Protein AF-A0A9D5AR64-F1 (afdb_monomer_lite)

Sequence (137 aa):
MALSFKIQPFTIATFIFFSLLLSLPHFTASGSPNDLSCLKVSPINFTNSAKEVITNLQKVISILSRFADPFGQSRLLNAVSDCLDLLDMSADQLDWIISATRNPTGKDKSTGNLSSDLRTWLSAVLVNTDTCIEGLQ

Organism: Pisum sativum (NCBI:txid3888)

Radius of gyration: 23.62 Å; chains: 1; bounding box: 33×65×71 Å

pLDDT: mean 83.69, std 17.23, range [34.25, 98.75]

Secondary structure (DSSP, 8-state):
--------HHHHHHHHHHHHHHHS------S-TT-GGG-SS-HHHHHHHHHHHHHHHHHHHHHHTTT--TT--SHHHHHHHHHHHHHHHHHHHHHHHHHHHH-TT--SS--S-HHHHHHHHHHHHHHHHHHHHHHT-

InterPro domains:
  IPR006501 Pectinesterase inhibitor domain [PF04043] (33-136)
  IPR035513 Invertase/pectin methylesterase inhibitor domain superfamily [G3DSA:1.20.140.40] (21-137)
  IPR035513 Invertase/pectin methylesterase inhibitor domain superfamily [SSF101148] (49-136)

Foldseek 3Di:
DDDDDPDDPVVVVVVVVVVVVVPPPPPPPVDQLLDPVLDPDDLVVVLVVLVVLLVVLVVVLVVLVVLQDPPDPDLQNVLSVLLNVLSVLLSVLSVVLNVCSVPVCDPVVDPSRNSVSNVVSVVSSVVSNVSSVVSND

Structure (mmCIF, N/CA/C/O backbone):
data_AF-A0A9D5AR64-F1
#
_entry.id   AF-A0A9D5AR64-F1
#
loop_
_atom_site.group_PDB
_atom_site.id
_atom_site.type_symbol
_atom_site.label_atom_id
_atom_site.label_alt_id
_atom_site.label_comp_id
_atom_site.label_asym_id
_atom_site.label_entity_id
_atom_site.label_seq_id
_atom_site.pdbx_PDB_ins_code
_atom_site.Cartn_x
_atom_site.Cartn_y
_atom_site.Cartn_z
_atom_site.occupancy
_atom_site.B_iso_or_equiv
_atom_site.auth_seq_id
_atom_site.auth_comp_id
_atom_site.auth_asym_id
_atom_site.auth_atom_id
_atom_site.pdbx_PDB_model_num
ATOM 1 N N . MET A 1 1 ? -12.164 -52.714 -46.716 1.00 34.25 1 MET A N 1
ATOM 2 C CA . MET A 1 1 ? -11.982 -52.681 -45.250 1.00 34.25 1 MET A CA 1
ATOM 3 C C . MET A 1 1 ? -12.233 -51.248 -44.800 1.00 34.25 1 MET A C 1
ATOM 5 O O . MET A 1 1 ? -11.379 -50.401 -45.011 1.00 34.25 1 MET A O 1
ATOM 9 N N . ALA A 1 2 ? -13.446 -50.939 -44.337 1.00 35.97 2 ALA A N 1
ATOM 10 C CA . ALA A 1 2 ? -13.796 -49.600 -43.868 1.00 35.97 2 ALA A CA 1
ATOM 11 C C . ALA A 1 2 ? -13.426 -49.494 -42.383 1.00 35.97 2 ALA A C 1
ATOM 13 O O . ALA A 1 2 ? -13.977 -50.218 -41.557 1.00 35.97 2 ALA A O 1
ATOM 14 N N . LEU A 1 3 ? -12.457 -48.641 -42.053 1.00 36.34 3 LEU A N 1
ATOM 15 C CA . LEU A 1 3 ? -12.099 -48.330 -40.671 1.00 36.34 3 LEU A CA 1
ATOM 16 C C . LEU A 1 3 ? -13.100 -47.301 -40.133 1.00 36.34 3 LEU A C 1
ATOM 18 O O . LEU A 1 3 ? -12.954 -46.101 -40.351 1.00 36.34 3 LEU A O 1
ATOM 22 N N . SER A 1 4 ? -14.139 -47.771 -39.443 1.00 42.88 4 SER A N 1
ATOM 23 C CA . SER A 1 4 ? -15.002 -46.899 -38.644 1.00 42.88 4 SER A CA 1
ATOM 24 C C . SER A 1 4 ? -14.261 -46.467 -37.378 1.00 42.88 4 SER A C 1
ATOM 26 O O . SER A 1 4 ? -14.167 -47.227 -36.415 1.00 42.88 4 SER A O 1
ATOM 28 N N . PHE A 1 5 ? -13.762 -45.232 -37.359 1.00 51.47 5 PHE A N 1
ATOM 29 C CA . PHE A 1 5 ? -13.308 -44.586 -36.129 1.00 51.47 5 PHE A CA 1
ATOM 30 C C . PHE A 1 5 ? -14.527 -44.204 -35.279 1.00 51.47 5 PHE A C 1
ATOM 32 O O . PHE A 1 5 ? -15.231 -43.236 -35.561 1.00 51.47 5 PHE A O 1
ATOM 39 N N . LYS A 1 6 ? -14.791 -44.982 -34.225 1.00 50.59 6 LYS A N 1
ATOM 40 C CA . LYS A 1 6 ? -15.729 -44.609 -33.158 1.00 50.59 6 LYS A CA 1
ATOM 41 C C . LYS A 1 6 ? -15.050 -43.551 -32.285 1.00 50.59 6 LYS A C 1
ATOM 43 O O . LYS A 1 6 ? -14.242 -43.879 -31.423 1.00 50.59 6 LYS A O 1
ATOM 48 N N . ILE A 1 7 ? -15.349 -42.281 -32.535 1.00 54.88 7 ILE A N 1
ATOM 49 C CA . ILE A 1 7 ? -14.871 -41.166 -31.709 1.00 54.88 7 ILE A CA 1
ATOM 50 C C . ILE A 1 7 ? -15.665 -41.190 -30.396 1.00 54.88 7 ILE A C 1
ATOM 52 O O . ILE A 1 7 ? -16.891 -41.088 -30.407 1.00 54.88 7 ILE A O 1
ATOM 56 N N . GLN A 1 8 ? -14.980 -41.385 -29.266 1.00 52.66 8 GLN A N 1
ATOM 57 C CA . GLN A 1 8 ? -15.614 -41.378 -27.948 1.00 52.66 8 GLN A CA 1
ATOM 58 C C . GLN A 1 8 ? -15.880 -39.937 -27.472 1.00 52.66 8 GLN A C 1
ATOM 60 O O . GLN A 1 8 ? -15.049 -39.055 -27.694 1.00 52.66 8 GLN A O 1
ATOM 65 N N . PRO A 1 9 ? -16.995 -39.682 -26.760 1.00 58.38 9 PRO A N 1
ATOM 66 C CA . PRO A 1 9 ? -17.361 -38.339 -26.295 1.00 58.38 9 PRO A CA 1
ATOM 67 C C . PRO A 1 9 ? -16.316 -37.726 -25.348 1.00 58.38 9 PRO A C 1
ATOM 69 O O . PRO A 1 9 ? -16.147 -36.509 -25.319 1.00 58.38 9 PRO A O 1
ATOM 72 N N . PHE A 1 10 ? -15.558 -38.569 -24.638 1.00 57.03 10 PHE A N 1
ATOM 73 C CA . PHE A 1 10 ? -14.478 -38.145 -23.745 1.00 57.03 10 PHE A CA 1
ATOM 74 C C . PHE A 1 10 ? -13.348 -37.414 -24.488 1.00 57.03 10 PHE A C 1
ATOM 76 O O . PHE A 1 10 ? -12.795 -36.447 -23.975 1.00 57.03 10 PHE A O 1
ATOM 83 N N . THR A 1 11 ? -13.053 -37.825 -25.725 1.00 61.97 11 THR A N 1
ATOM 84 C CA . THR A 1 11 ? -11.999 -37.228 -26.556 1.00 61.97 11 THR A CA 1
ATOM 85 C C . THR A 1 11 ? -12.405 -35.839 -27.055 1.00 61.97 11 THR A C 1
ATOM 87 O O . THR A 1 11 ? -11.580 -34.932 -27.121 1.00 61.97 11 THR A O 1
ATOM 90 N N . ILE A 1 12 ? -13.693 -35.634 -27.345 1.00 70.06 12 ILE A N 1
ATOM 91 C CA . ILE A 1 12 ? -14.221 -34.347 -27.820 1.00 70.06 12 ILE A CA 1
ATOM 92 C C . ILE A 1 12 ? -14.137 -33.295 -26.709 1.00 70.06 12 ILE A C 1
ATOM 94 O O . ILE A 1 12 ? -13.677 -32.183 -26.954 1.00 70.06 12 ILE A O 1
ATOM 98 N N . ALA A 1 13 ? -14.507 -33.657 -25.477 1.00 72.50 13 ALA A N 1
ATOM 99 C CA . ALA A 1 13 ? -14.444 -32.750 -24.331 1.00 72.50 13 ALA A CA 1
ATOM 100 C C . ALA A 1 13 ? -13.009 -32.277 -24.040 1.00 72.50 13 ALA A C 1
ATOM 102 O O . ALA A 1 13 ? -12.784 -31.089 -23.815 1.00 72.50 13 ALA A O 1
ATOM 103 N N . THR A 1 14 ? -12.024 -33.178 -24.121 1.00 72.06 14 THR A N 1
ATOM 104 C CA . THR A 1 14 ? -10.607 -32.819 -23.957 1.00 72.06 14 THR A CA 1
ATOM 105 C C . THR A 1 14 ? -10.091 -31.922 -25.079 1.00 72.06 14 THR A C 1
ATOM 107 O O . THR A 1 14 ? -9.333 -30.993 -24.809 1.00 72.06 14 THR A O 1
ATOM 110 N N . PHE A 1 15 ? -10.530 -32.144 -26.324 1.00 74.31 15 PHE A N 1
ATOM 111 C CA . PHE A 1 15 ? -10.171 -31.274 -27.447 1.00 74.31 15 PHE A CA 1
ATOM 112 C C . PHE A 1 15 ? -10.779 -29.878 -27.294 1.00 74.31 15 PHE A C 1
ATOM 114 O O . PHE A 1 15 ? -10.067 -28.897 -27.472 1.00 74.31 15 PHE A O 1
ATOM 121 N N . ILE A 1 16 ? -12.050 -29.774 -26.891 1.00 77.25 16 ILE A N 1
ATOM 122 C CA . ILE A 1 16 ? -12.714 -28.485 -26.644 1.00 77.25 16 ILE A CA 1
ATOM 123 C C . ILE A 1 16 ? -12.020 -27.726 -25.511 1.00 77.25 16 ILE A C 1
ATOM 125 O O . ILE A 1 16 ? -11.769 -26.534 -25.650 1.00 77.25 16 ILE A O 1
ATOM 129 N N . PHE A 1 17 ? -11.664 -28.405 -24.417 1.00 75.06 17 PHE A N 1
ATOM 130 C CA . PHE A 1 17 ? -10.944 -27.790 -23.302 1.00 75.06 17 PHE A CA 1
ATOM 131 C C . PHE A 1 17 ? -9.564 -27.269 -23.731 1.00 75.06 17 PHE A C 1
ATOM 133 O O . PHE A 1 17 ? -9.205 -26.136 -23.419 1.00 75.06 17 PHE A O 1
ATOM 140 N N . PHE A 1 18 ? -8.819 -28.051 -24.517 1.00 73.44 18 PHE A N 1
ATOM 141 C CA . PHE A 1 18 ? -7.519 -27.641 -25.051 1.00 73.44 18 PHE A CA 1
ATOM 142 C C . PHE A 1 18 ? -7.639 -26.480 -26.053 1.00 73.44 18 PHE A C 1
ATOM 144 O O . PHE A 1 18 ? -6.852 -25.537 -26.007 1.00 73.44 18 PHE A O 1
ATOM 151 N N . SER A 1 19 ? -8.662 -26.492 -26.912 1.00 71.50 19 SER A N 1
ATOM 152 C CA . SER A 1 19 ? -8.975 -25.379 -27.814 1.00 71.50 19 SER A CA 1
ATOM 153 C C . SER A 1 19 ? -9.399 -24.115 -27.058 1.00 71.50 19 SER A C 1
ATOM 155 O O . SER A 1 19 ? -8.995 -23.026 -27.458 1.00 71.50 19 SER A O 1
ATOM 157 N N . LEU A 1 20 ? -10.136 -24.238 -25.945 1.00 72.44 20 LEU A N 1
ATOM 158 C CA . LEU A 1 20 ? -10.475 -23.102 -25.082 1.00 72.44 20 LEU A CA 1
ATOM 159 C C . LEU A 1 20 ? -9.219 -22.491 -24.444 1.00 72.44 20 LEU A C 1
ATOM 161 O O . LEU A 1 20 ? -9.073 -21.270 -24.449 1.00 72.44 20 LEU A O 1
ATOM 165 N N . LEU A 1 21 ? -8.291 -23.325 -23.962 1.00 66.56 21 LEU A N 1
ATOM 166 C CA . LEU A 1 21 ? -7.005 -22.881 -23.406 1.00 66.56 21 LEU A CA 1
ATOM 167 C C . LEU A 1 21 ? -6.131 -22.165 -24.449 1.00 66.56 21 LEU A C 1
ATOM 169 O O . LEU A 1 21 ? -5.477 -21.180 -24.123 1.00 66.56 21 LEU A O 1
ATOM 173 N N . LEU A 1 22 ? -6.154 -22.617 -25.705 1.00 63.66 22 LEU A N 1
ATOM 174 C CA . LEU A 1 22 ? -5.452 -21.971 -26.823 1.00 63.66 22 LEU A CA 1
ATOM 175 C C . LEU A 1 22 ? -6.119 -20.665 -27.281 1.00 63.66 22 LEU A C 1
ATOM 177 O O . LEU A 1 22 ? -5.443 -19.793 -27.820 1.00 63.66 22 LEU A O 1
ATOM 181 N 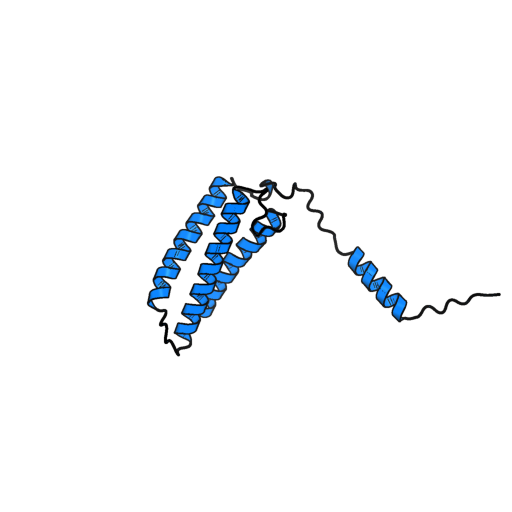N . SER A 1 23 ? -7.434 -20.533 -27.079 1.00 59.47 23 SER A N 1
ATOM 182 C CA . SER A 1 23 ? -8.202 -19.320 -27.394 1.00 59.47 23 SER A CA 1
ATOM 183 C C . SER A 1 23 ? -8.162 -18.260 -26.294 1.00 59.47 23 SER A C 1
ATOM 185 O O . SER A 1 23 ? -8.650 -17.148 -26.504 1.00 59.47 23 SER A O 1
ATOM 187 N N . LEU A 1 24 ? -7.579 -18.580 -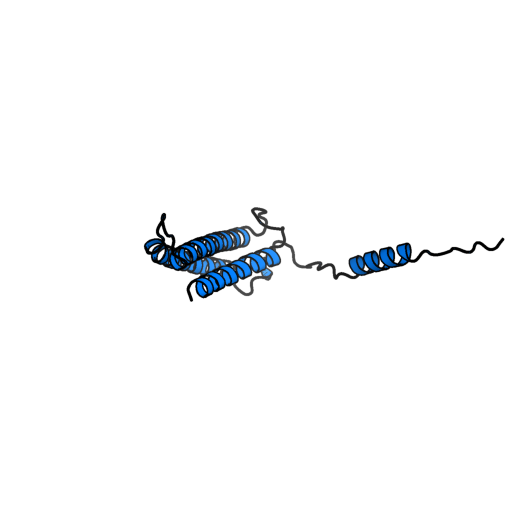25.131 1.00 60.56 24 LEU A N 1
ATOM 188 C CA . LEU A 1 24 ? -7.320 -17.583 -24.106 1.00 60.56 24 LEU A CA 1
ATOM 189 C C . LEU A 1 24 ? -6.347 -16.560 -24.709 1.00 60.56 24 LEU A C 1
ATOM 191 O O . LEU A 1 24 ? -5.267 -16.959 -25.161 1.00 60.56 24 LEU A O 1
ATOM 195 N N . PRO A 1 25 ? -6.706 -15.264 -24.773 1.00 55.91 25 PRO A N 1
ATOM 196 C CA . PRO A 1 25 ? -5.808 -14.261 -25.308 1.00 55.91 25 PRO A CA 1
ATOM 197 C C . PRO A 1 25 ? -4.532 -14.296 -24.474 1.00 55.91 25 PRO A C 1
ATOM 199 O O . PRO A 1 25 ? -4.524 -13.908 -23.305 1.00 55.91 25 PRO A O 1
ATOM 202 N N . HIS A 1 26 ? -3.449 -14.791 -25.072 1.00 50.62 26 HIS A N 1
ATOM 203 C CA . HIS A 1 26 ? -2.123 -14.578 -24.532 1.00 50.62 26 HIS A CA 1
ATOM 204 C C . HIS A 1 26 ? -1.921 -13.071 -24.565 1.00 50.62 26 HIS A C 1
ATOM 206 O O . HIS A 1 26 ? -1.746 -12.479 -25.630 1.00 50.62 26 HIS A O 1
ATOM 212 N N . PHE A 1 27 ? -2.015 -12.442 -23.397 1.00 48.47 27 PHE A N 1
ATOM 213 C CA . PHE A 1 27 ? -1.657 -11.047 -23.218 1.00 48.47 27 PHE A CA 1
ATOM 214 C C . PHE A 1 27 ? -0.138 -10.951 -23.397 1.00 48.47 27 PHE A C 1
ATOM 216 O O . PHE A 1 27 ? 0.630 -10.920 -22.439 1.00 48.47 27 PHE A O 1
ATOM 223 N N . THR A 1 28 ? 0.331 -10.958 -24.644 1.00 48.00 28 THR A N 1
ATOM 224 C CA . THR A 1 28 ? 1.695 -10.557 -24.960 1.00 48.00 28 THR A CA 1
ATOM 225 C C . THR A 1 28 ? 1.722 -9.044 -24.831 1.00 48.00 28 THR A C 1
ATOM 227 O O . THR A 1 28 ? 1.449 -8.318 -25.788 1.00 48.00 28 THR A O 1
ATOM 230 N N . ALA A 1 29 ? 1.967 -8.559 -23.613 1.00 53.56 29 ALA A N 1
ATOM 231 C CA . ALA A 1 29 ? 2.284 -7.161 -23.385 1.00 53.56 29 ALA A CA 1
ATOM 232 C C . ALA A 1 29 ? 3.513 -6.831 -24.247 1.00 53.56 29 ALA A C 1
ATOM 234 O O . ALA A 1 29 ? 4.608 -7.309 -23.973 1.00 53.56 29 ALA A O 1
ATOM 235 N N . SER A 1 30 ? 3.323 -6.070 -25.329 1.00 53.16 30 SER A N 1
ATOM 236 C CA . SER A 1 30 ? 4.406 -5.710 -26.256 1.00 53.16 30 SER A CA 1
ATOM 237 C C . SER A 1 30 ? 5.283 -4.562 -25.735 1.00 53.16 30 SER A C 1
ATOM 239 O O . SER A 1 30 ? 6.089 -4.014 -26.486 1.00 53.16 30 SER A O 1
ATOM 241 N N . GLY A 1 31 ? 5.107 -4.164 -24.474 1.00 54.06 31 GLY A N 1
ATOM 242 C CA . GLY A 1 31 ? 6.013 -3.254 -23.787 1.00 54.06 31 GLY A CA 1
ATOM 243 C C . GLY A 1 31 ? 7.201 -4.036 -23.245 1.00 54.06 31 GLY A C 1
ATOM 244 O O . GLY A 1 31 ? 7.041 -5.176 -22.807 1.00 54.06 31 GLY A O 1
ATOM 245 N N . SER A 1 32 ? 8.392 -3.434 -23.259 1.00 59.91 32 SER A N 1
ATOM 246 C CA . SER A 1 32 ? 9.507 -3.980 -22.485 1.00 59.91 32 SER A CA 1
ATOM 247 C C . SER A 1 32 ? 9.005 -4.203 -21.048 1.00 59.91 32 SER A C 1
ATOM 249 O O . SER A 1 32 ? 8.465 -3.263 -20.461 1.00 59.91 32 SER A O 1
ATOM 251 N N . PRO A 1 33 ? 9.125 -5.416 -20.477 1.00 59.94 33 PRO A N 1
ATOM 252 C CA . PRO A 1 33 ? 8.533 -5.748 -19.177 1.00 59.94 33 PRO A CA 1
ATOM 253 C C . PRO A 1 33 ? 9.010 -4.857 -18.013 1.00 59.94 33 PRO A C 1
ATOM 255 O O . PRO A 1 33 ? 8.385 -4.830 -16.955 1.00 59.94 33 PRO A O 1
ATOM 258 N N . ASN A 1 34 ? 10.077 -4.087 -18.256 1.00 65.88 34 ASN A N 1
ATOM 259 C CA . ASN A 1 34 ? 10.748 -3.189 -17.321 1.00 65.88 34 ASN A CA 1
ATOM 260 C C . ASN A 1 34 ? 10.634 -1.707 -17.741 1.00 65.88 34 ASN A C 1
ATOM 262 O O . ASN A 1 34 ? 11.421 -0.875 -17.294 1.00 65.88 34 ASN A O 1
ATOM 266 N N . ASP A 1 35 ? 9.726 -1.369 -18.659 1.00 76.50 35 ASP A N 1
ATOM 267 C CA . ASP A 1 35 ? 9.518 0.006 -19.107 1.00 76.50 35 ASP A CA 1
ATOM 268 C C . ASP A 1 35 ? 8.518 0.744 -18.204 1.00 76.50 35 ASP A C 1
ATOM 270 O O . ASP A 1 35 ? 7.388 0.309 -17.966 1.00 76.50 35 ASP A 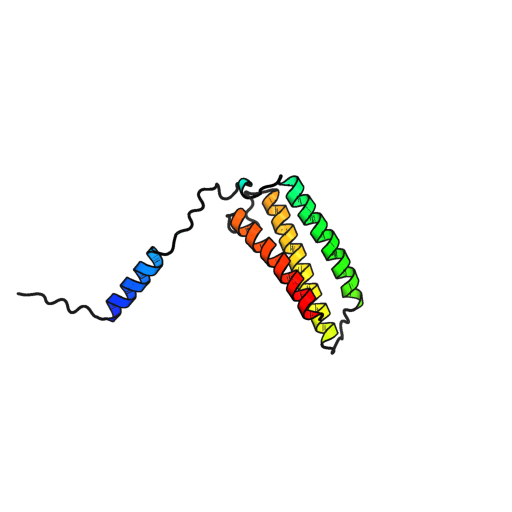O 1
ATOM 274 N N . LEU A 1 36 ? 8.951 1.902 -17.710 1.00 85.00 36 LEU A N 1
ATOM 275 C CA . LEU A 1 36 ? 8.160 2.815 -16.888 1.00 85.00 36 LEU A CA 1
ATOM 276 C C . LEU A 1 36 ? 7.115 3.593 -17.701 1.00 85.00 36 LEU A C 1
ATOM 278 O O . LEU A 1 36 ? 6.374 4.379 -17.118 1.00 85.00 36 LEU A O 1
ATOM 282 N N . SER A 1 37 ? 7.006 3.366 -19.015 1.00 85.56 37 SER A N 1
ATOM 283 C CA . SER A 1 37 ? 5.969 3.951 -19.879 1.00 85.56 37 SER A CA 1
ATOM 284 C C . SER A 1 37 ? 4.531 3.666 -19.434 1.00 85.56 37 SER A C 1
ATOM 286 O O . SER A 1 37 ? 3.615 4.396 -19.812 1.00 85.56 37 SER A O 1
ATOM 288 N N . CYS A 1 38 ? 4.312 2.651 -18.590 1.00 87.88 38 CYS A N 1
ATOM 289 C CA . CYS A 1 38 ? 3.016 2.419 -17.949 1.00 87.88 38 CYS A CA 1
ATOM 290 C C . CYS A 1 38 ? 2.600 3.554 -16.991 1.00 87.88 38 CYS A C 1
ATOM 292 O O . CYS A 1 38 ? 1.404 3.774 -16.775 1.00 87.88 38 CYS A O 1
ATOM 294 N N . LEU A 1 39 ? 3.559 4.307 -16.445 1.00 91.19 39 LEU A N 1
ATOM 295 C CA . LEU A 1 39 ? 3.294 5.485 -15.631 1.00 91.19 39 LEU A CA 1
ATOM 296 C C . LEU A 1 39 ? 2.976 6.679 -16.538 1.00 91.19 39 LEU A C 1
ATOM 298 O O . LEU A 1 39 ? 3.807 7.147 -17.309 1.00 91.19 39 LEU A O 1
ATOM 302 N N . LYS A 1 40 ? 1.778 7.250 -16.384 1.00 91.56 40 LYS A N 1
ATOM 303 C CA . LYS A 1 40 ? 1.374 8.501 -17.064 1.00 91.56 40 LYS A CA 1
ATOM 304 C C . LYS A 1 40 ? 1.992 9.763 -16.443 1.00 91.56 40 LYS A C 1
ATOM 306 O O . LYS A 1 40 ? 1.644 10.878 -16.818 1.00 91.56 40 LYS A O 1
ATOM 311 N N . VAL A 1 41 ? 2.863 9.587 -15.455 1.00 94.25 41 VAL A N 1
ATOM 312 C CA . VAL A 1 41 ? 3.526 10.634 -14.674 1.00 94.25 41 VAL A CA 1
ATOM 313 C C . VAL A 1 41 ? 5.011 10.301 -14.550 1.00 94.25 41 VAL A C 1
ATOM 315 O O . VAL A 1 41 ? 5.416 9.161 -14.765 1.00 94.25 41 VAL A O 1
ATOM 318 N N . SER A 1 42 ? 5.832 11.278 -14.153 1.00 95.44 42 SER A N 1
ATOM 319 C CA . SER A 1 42 ? 7.243 11.013 -13.848 1.00 95.44 42 SER A CA 1
ATOM 320 C C . SER A 1 42 ? 7.379 9.981 -12.711 1.00 95.44 42 SER A C 1
ATOM 322 O O . SER A 1 42 ? 6.698 10.133 -11.689 1.00 95.44 42 SER A O 1
ATOM 324 N N . PRO A 1 43 ? 8.299 8.999 -12.817 1.00 94.62 43 PRO A N 1
ATOM 325 C CA . PRO A 1 43 ? 8.601 8.043 -11.747 1.00 94.62 43 PRO A CA 1
ATOM 326 C C . PRO A 1 43 ? 8.921 8.708 -10.397 1.00 94.62 43 PRO A C 1
ATOM 328 O O . PRO A 1 43 ? 8.575 8.191 -9.335 1.00 94.62 43 PRO A O 1
ATOM 331 N N . ILE A 1 44 ? 9.540 9.893 -10.417 1.00 95.75 44 ILE A N 1
ATOM 332 C CA . ILE A 1 44 ? 9.845 10.660 -9.199 1.00 95.75 44 ILE A CA 1
ATOM 333 C C . ILE A 1 44 ? 8.555 11.137 -8.528 1.00 95.75 44 ILE A C 1
ATOM 335 O O . ILE A 1 44 ? 8.381 10.944 -7.329 1.00 95.75 44 ILE A O 1
ATOM 339 N N . ASN A 1 45 ? 7.628 11.710 -9.298 1.00 97.25 45 ASN A N 1
ATOM 340 C CA . ASN A 1 45 ? 6.354 12.184 -8.757 1.00 97.25 45 ASN A CA 1
ATOM 341 C C . ASN A 1 45 ? 5.526 11.013 -8.224 1.00 97.25 45 ASN A C 1
ATOM 343 O O . ASN A 1 45 ? 5.001 11.096 -7.120 1.00 97.25 45 ASN A O 1
ATOM 347 N N . PHE A 1 46 ? 5.491 9.900 -8.960 1.00 96.81 46 PHE A N 1
ATOM 348 C CA . PHE A 1 46 ? 4.801 8.687 -8.532 1.00 96.81 46 PHE A CA 1
ATOM 349 C C . PHE A 1 46 ? 5.352 8.139 -7.208 1.00 96.81 46 PHE A C 1
ATOM 351 O O . PHE A 1 46 ? 4.595 7.917 -6.265 1.00 96.81 46 PHE A O 1
ATOM 358 N N . THR A 1 47 ? 6.677 7.987 -7.091 1.00 97.44 47 THR A N 1
ATOM 359 C CA . THR A 1 47 ? 7.292 7.496 -5.845 1.00 97.44 47 THR A CA 1
ATOM 360 C C . THR A 1 47 ? 7.169 8.480 -4.684 1.00 97.44 47 THR A C 1
ATOM 362 O O . THR A 1 47 ? 7.094 8.045 -3.538 1.00 97.44 47 THR A O 1
ATOM 365 N N . ASN A 1 48 ? 7.126 9.788 -4.944 1.00 98.31 48 ASN A N 1
ATOM 366 C CA . ASN A 1 48 ? 6.869 10.785 -3.906 1.00 98.31 48 ASN A CA 1
ATOM 367 C C . ASN A 1 48 ? 5.430 10.691 -3.385 1.00 98.31 48 ASN A C 1
ATOM 369 O O . ASN A 1 48 ? 5.242 10.686 -2.171 1.00 98.31 48 ASN A O 1
ATOM 373 N N . SER A 1 49 ? 4.439 10.525 -4.266 1.00 98.31 49 SER A N 1
ATOM 374 C CA . SER A 1 49 ? 3.054 10.273 -3.851 1.00 98.31 49 SER A CA 1
ATOM 375 C C . SER A 1 49 ? 2.929 8.977 -3.046 1.00 98.31 49 SER A C 1
ATOM 377 O O . SER A 1 49 ? 2.298 8.977 -1.996 1.00 98.31 49 SER A O 1
ATOM 379 N N . ALA A 1 50 ? 3.585 7.889 -3.465 1.00 98.19 50 ALA A N 1
ATOM 380 C CA . ALA A 1 50 ? 3.579 6.635 -2.705 1.00 98.19 50 ALA A CA 1
ATOM 381 C C . ALA A 1 50 ? 4.157 6.807 -1.283 1.00 98.19 50 ALA A C 1
ATOM 383 O O . ALA A 1 50 ? 3.561 6.339 -0.315 1.00 98.19 50 ALA A O 1
ATOM 384 N N . LYS A 1 51 ? 5.265 7.548 -1.128 1.00 98.62 51 LYS A N 1
ATOM 385 C CA . LYS A 1 51 ? 5.837 7.880 0.194 1.00 98.62 51 LYS A CA 1
ATOM 386 C C . LYS A 1 51 ? 4.902 8.715 1.062 1.00 98.62 51 LYS A C 1
ATOM 388 O O . LYS A 1 51 ? 4.866 8.534 2.279 1.00 98.62 51 LYS A O 1
ATOM 393 N N . GLU A 1 52 ? 4.192 9.663 0.458 1.00 98.69 52 GLU A N 1
ATOM 394 C CA . GLU A 1 52 ? 3.208 10.474 1.172 1.00 98.69 52 GLU A CA 1
ATOM 395 C C . GLU A 1 52 ? 2.082 9.593 1.723 1.00 98.69 52 GLU A C 1
ATOM 397 O O . GLU A 1 52 ? 1.715 9.727 2.891 1.00 98.69 52 GLU A O 1
ATOM 402 N N . VAL A 1 53 ? 1.605 8.625 0.931 1.00 98.50 53 VAL A N 1
ATOM 403 C CA . VAL A 1 53 ? 0.616 7.641 1.390 1.00 98.50 53 VAL A CA 1
ATOM 404 C C . VAL A 1 53 ? 1.173 6.806 2.542 1.00 98.50 53 VAL A C 1
ATOM 406 O O . VAL A 1 53 ? 0.516 6.754 3.576 1.00 98.50 53 VAL A O 1
ATOM 409 N N . ILE A 1 54 ? 2.390 6.252 2.444 1.00 98.69 54 ILE A N 1
ATOM 410 C CA . ILE A 1 54 ? 3.036 5.527 3.563 1.00 98.69 54 ILE A CA 1
ATOM 411 C C . ILE A 1 54 ? 3.062 6.391 4.829 1.00 98.69 54 ILE A C 1
ATOM 413 O O . ILE A 1 54 ? 2.665 5.942 5.901 1.00 98.69 54 ILE A O 1
ATOM 417 N N . THR A 1 55 ? 3.469 7.657 4.703 1.00 98.56 55 THR A N 1
ATOM 418 C CA . THR A 1 55 ? 3.529 8.596 5.835 1.00 98.56 55 THR A CA 1
ATOM 419 C C . THR A 1 55 ? 2.154 8.784 6.482 1.00 98.56 55 THR A C 1
ATOM 421 O O . THR A 1 55 ? 2.043 8.899 7.703 1.00 98.56 55 THR A O 1
ATOM 424 N N . ASN A 1 56 ? 1.089 8.826 5.683 1.00 98.19 56 ASN A N 1
ATOM 425 C CA . ASN A 1 56 ? -0.273 8.943 6.191 1.00 98.19 56 ASN A CA 1
ATOM 426 C C . ASN A 1 56 ? -0.776 7.630 6.806 1.00 98.19 56 ASN A C 1
ATOM 428 O O . ASN A 1 56 ? -1.359 7.680 7.888 1.00 98.19 56 ASN A O 1
ATOM 432 N N . LEU A 1 57 ? -0.485 6.474 6.203 1.00 98.31 57 LEU A N 1
ATOM 433 C CA . LEU A 1 57 ? -0.797 5.163 6.783 1.00 98.31 57 LEU A CA 1
ATOM 434 C C . LEU A 1 57 ? -0.134 4.999 8.153 1.00 98.31 57 LEU A C 1
ATOM 436 O O . LEU A 1 57 ? -0.809 4.653 9.114 1.00 98.31 57 LEU A O 1
ATOM 440 N N . GLN A 1 58 ? 1.143 5.362 8.290 1.00 98.25 58 GLN A N 1
ATOM 441 C CA . GLN A 1 58 ? 1.867 5.311 9.565 1.00 98.25 58 GLN A CA 1
ATOM 442 C C . GLN A 1 58 ? 1.221 6.179 10.656 1.00 98.25 58 GLN A C 1
ATOM 444 O O . GLN A 1 58 ? 1.168 5.781 11.821 1.00 98.25 58 GLN A O 1
ATOM 449 N N . LYS A 1 59 ? 0.688 7.356 10.299 1.00 98.38 59 LYS A N 1
ATOM 450 C CA . LYS A 1 59 ? -0.068 8.194 11.245 1.00 98.38 59 LYS A CA 1
ATOM 451 C C . LYS A 1 59 ? -1.363 7.514 11.683 1.00 98.38 59 LYS A C 1
ATOM 453 O O . LYS A 1 59 ? -1.671 7.533 12.871 1.00 98.38 59 LYS A O 1
ATOM 458 N N . VAL A 1 60 ? -2.108 6.924 10.747 1.00 97.00 60 VAL A N 1
ATOM 459 C CA . VAL A 1 60 ? -3.363 6.215 11.045 1.00 97.00 60 VAL A CA 1
ATOM 460 C C . VAL A 1 60 ? -3.094 4.993 11.921 1.00 97.00 60 VAL A C 1
ATOM 462 O O . VAL A 1 60 ? -3.731 4.858 12.962 1.00 97.00 60 VAL A O 1
ATOM 465 N N . ILE A 1 61 ? -2.094 4.179 11.573 1.00 96.94 61 ILE A N 1
ATOM 466 C CA . ILE A 1 61 ? -1.611 3.051 12.381 1.00 96.94 61 ILE A CA 1
ATOM 467 C C . ILE A 1 61 ? -1.308 3.527 13.805 1.00 96.94 61 ILE A C 1
ATOM 469 O O . ILE A 1 61 ? -1.873 3.005 14.758 1.00 96.94 61 ILE A O 1
ATOM 473 N N . SER A 1 62 ? -0.516 4.594 13.971 1.00 96.81 62 SER A N 1
ATOM 474 C CA . SER A 1 62 ? -0.182 5.142 15.296 1.00 96.81 62 SER A CA 1
ATOM 475 C C . SER A 1 62 ? -1.402 5.587 16.114 1.00 96.81 62 SER A C 1
ATOM 477 O O . SER A 1 62 ? -1.375 5.515 17.345 1.00 96.81 62 SER A O 1
ATOM 479 N N . ILE A 1 63 ? -2.463 6.067 15.462 1.00 95.38 63 ILE A N 1
ATOM 480 C CA . ILE A 1 63 ? -3.721 6.417 16.130 1.00 95.38 63 ILE A CA 1
ATOM 481 C C . ILE A 1 63 ? -4.461 5.144 16.546 1.00 95.38 63 ILE A C 1
ATOM 483 O O . ILE A 1 63 ? -4.837 5.023 17.710 1.00 95.38 63 ILE A O 1
ATOM 487 N N . LEU A 1 64 ? -4.631 4.194 15.627 1.00 93.38 64 LEU A N 1
ATOM 488 C CA . LEU A 1 64 ? -5.373 2.953 15.848 1.00 93.38 64 LEU A CA 1
ATOM 489 C C . LEU A 1 64 ? -4.707 2.039 16.882 1.00 93.38 64 LEU A C 1
ATOM 491 O O . LEU A 1 64 ? -5.398 1.484 17.731 1.00 93.38 64 LEU A O 1
ATOM 495 N N . SER A 1 65 ? -3.375 1.963 16.914 1.00 92.44 65 SER A N 1
ATOM 496 C CA . SER A 1 65 ? -2.636 1.166 17.902 1.00 92.44 65 SER A CA 1
ATOM 497 C C . SER A 1 65 ? -2.876 1.605 19.348 1.00 92.44 65 SER A C 1
ATOM 499 O O . SER A 1 65 ? -2.648 0.821 20.259 1.00 92.44 65 SER A O 1
ATOM 501 N N . ARG A 1 66 ? -3.364 2.830 19.593 1.00 90.38 66 ARG A N 1
ATOM 502 C CA . ARG A 1 66 ? -3.752 3.279 20.948 1.00 90.38 66 ARG A CA 1
ATOM 503 C C . ARG A 1 66 ? -5.026 2.610 21.447 1.00 90.38 66 ARG A C 1
ATOM 505 O O . ARG A 1 66 ? -5.278 2.605 22.647 1.00 90.38 66 ARG A O 1
ATOM 512 N N . PHE A 1 67 ? -5.836 2.119 20.519 1.00 83.94 67 PHE A N 1
ATOM 513 C CA . PHE A 1 67 ? -7.076 1.410 20.791 1.00 83.94 67 PHE A CA 1
ATOM 514 C C . PHE A 1 67 ? -6.891 -0.102 20.706 1.00 83.94 67 PHE A C 1
ATOM 516 O O . PHE A 1 67 ? -7.770 -0.822 21.154 1.00 83.94 67 PHE A O 1
ATOM 523 N N . ALA A 1 68 ? -5.772 -0.588 20.163 1.00 76.44 68 ALA A N 1
ATOM 524 C CA . ALA A 1 68 ? -5.445 -2.003 20.187 1.00 76.44 68 ALA A CA 1
ATOM 525 C C . ALA A 1 68 ? -5.119 -2.428 21.629 1.00 76.44 68 ALA A C 1
ATOM 527 O O . ALA A 1 68 ? -4.167 -1.937 22.235 1.00 76.44 68 ALA A O 1
ATOM 528 N N . ASP A 1 69 ? -5.919 -3.336 22.185 1.00 70.69 69 ASP A N 1
ATOM 529 C CA . ASP A 1 69 ? -5.650 -3.976 23.472 1.00 70.69 69 ASP A CA 1
ATOM 530 C C . ASP A 1 69 ? -5.120 -5.395 23.209 1.00 70.69 69 ASP A C 1
ATOM 532 O O . ASP A 1 69 ? -5.833 -6.186 22.583 1.00 70.69 69 ASP A O 1
ATOM 536 N N . PRO A 1 70 ? -3.916 -5.760 23.689 1.00 61.62 70 PRO A N 1
ATOM 537 C CA . PRO A 1 70 ? -3.380 -7.115 23.542 1.00 61.62 70 PRO A CA 1
ATOM 538 C C . PRO A 1 70 ? -4.239 -8.207 24.207 1.00 61.62 70 PRO A C 1
ATOM 540 O O . PRO A 1 70 ? -4.018 -9.388 23.946 1.00 61.62 70 PRO A O 1
ATOM 543 N N . PHE A 1 71 ? -5.215 -7.844 25.047 1.00 63.56 71 PHE A N 1
ATOM 544 C CA . PHE A 1 71 ? -6.146 -8.769 25.705 1.00 63.56 71 PHE A CA 1
ATOM 545 C C . PHE A 1 71 ? -7.603 -8.612 25.235 1.00 63.56 71 PHE A C 1
ATOM 547 O O . PHE A 1 71 ? -8.528 -9.129 25.871 1.00 63.56 71 PHE A O 1
ATOM 554 N N . GLY A 1 72 ? -7.824 -7.895 24.130 1.00 59.19 72 GLY A N 1
ATOM 555 C CA . GLY A 1 72 ? -9.140 -7.460 23.687 1.00 59.19 72 GLY A CA 1
ATOM 556 C C . GLY A 1 72 ? -10.089 -8.591 23.292 1.00 59.19 72 GLY A C 1
ATOM 557 O O . GLY A 1 72 ? -9.993 -9.152 22.213 1.00 59.19 72 GLY A O 1
ATOM 558 N N . GLN A 1 73 ? -11.086 -8.871 24.134 1.00 65.75 73 GLN A N 1
ATOM 559 C CA . GLN A 1 73 ? -12.163 -9.833 23.836 1.00 65.75 73 GLN A CA 1
ATOM 560 C C . GLN A 1 73 ? -13.333 -9.214 23.051 1.00 65.75 73 GLN A C 1
ATOM 562 O O . GLN A 1 73 ? -14.332 -9.885 22.792 1.00 65.75 73 GLN A O 1
ATOM 567 N N . SER A 1 74 ? -13.260 -7.922 22.709 1.00 82.81 74 SER A N 1
ATOM 568 C CA . SER A 1 74 ? -14.362 -7.232 22.037 1.00 82.81 74 SER A CA 1
ATOM 569 C C . SER A 1 74 ? -14.196 -7.241 20.520 1.00 82.81 74 SER A C 1
ATOM 571 O O . SER A 1 74 ? -13.092 -7.102 19.996 1.00 82.81 74 SER A O 1
ATOM 573 N N . ARG A 1 75 ? -15.325 -7.336 19.807 1.00 84.69 75 ARG A N 1
ATOM 574 C CA . ARG A 1 75 ? -15.376 -7.275 18.338 1.00 84.69 75 ARG A CA 1
ATOM 575 C C . ARG A 1 75 ? -14.663 -6.038 17.776 1.00 84.69 75 ARG A C 1
ATOM 577 O O . ARG A 1 75 ? -14.026 -6.139 16.738 1.00 84.69 75 ARG A O 1
ATOM 584 N N . LEU A 1 76 ? -14.747 -4.907 18.479 1.00 87.69 76 LEU A N 1
ATOM 585 C CA . LEU A 1 76 ? -14.090 -3.663 18.080 1.00 87.69 76 LEU A CA 1
ATOM 586 C C . LEU A 1 76 ? -12.560 -3.766 18.156 1.00 87.69 76 LEU A C 1
ATOM 588 O O . LEU A 1 76 ? -11.876 -3.282 17.266 1.00 87.69 76 LEU A O 1
ATOM 592 N N . LEU A 1 77 ? -12.019 -4.408 19.193 1.00 88.88 77 LEU A N 1
ATOM 593 C CA . LEU A 1 77 ? -10.569 -4.550 19.366 1.00 88.88 77 LEU A CA 1
ATOM 594 C C . LEU A 1 77 ? -9.975 -5.482 18.303 1.00 88.88 77 LEU A C 1
ATOM 596 O O . LEU A 1 77 ? -8.920 -5.175 17.753 1.00 88.88 77 LEU A O 1
ATOM 600 N N . ASN A 1 78 ? -10.699 -6.548 17.945 1.00 89.00 78 ASN A N 1
ATOM 601 C CA . ASN A 1 78 ? -10.334 -7.404 16.814 1.00 89.00 78 ASN A CA 1
ATOM 602 C C . ASN A 1 78 ? -10.375 -6.630 15.490 1.00 89.00 78 ASN A C 1
ATOM 604 O O . ASN A 1 78 ? -9.407 -6.676 14.747 1.00 89.00 78 ASN A O 1
ATOM 608 N N . ALA A 1 79 ? -11.429 -5.847 15.234 1.00 93.06 79 ALA A N 1
ATOM 609 C CA . ALA A 1 79 ? -11.518 -5.022 14.027 1.00 93.06 79 ALA A CA 1
ATOM 610 C C . ALA A 1 79 ? -10.388 -3.979 13.926 1.00 93.06 79 ALA A C 1
ATOM 612 O O . ALA A 1 79 ? -9.869 -3.722 12.842 1.00 93.06 79 ALA A O 1
ATOM 613 N N . VAL A 1 80 ? -9.967 -3.396 15.056 1.00 94.69 80 VAL A N 1
ATOM 614 C CA . VAL A 1 80 ? -8.792 -2.512 15.110 1.00 94.69 80 VAL A CA 1
ATOM 615 C C . VAL A 1 80 ? -7.511 -3.282 14.788 1.00 94.69 80 VAL A C 1
ATOM 617 O O . VAL A 1 80 ? -6.700 -2.778 14.017 1.00 94.69 80 VAL A O 1
ATOM 620 N N . SER A 1 81 ? -7.329 -4.486 15.339 1.00 93.94 81 SER A N 1
ATOM 621 C CA . SER A 1 81 ? -6.173 -5.339 15.031 1.00 93.94 81 SER A CA 1
ATOM 622 C C . SER A 1 81 ? -6.129 -5.721 13.550 1.00 93.94 81 SER A C 1
ATOM 624 O O . SER A 1 81 ? -5.105 -5.523 12.906 1.00 93.94 81 SER A O 1
ATOM 626 N N . ASP A 1 82 ? -7.250 -6.179 12.993 1.00 94.38 82 ASP A N 1
ATOM 627 C CA . ASP A 1 82 ? -7.362 -6.545 11.579 1.00 94.38 82 ASP A CA 1
ATOM 628 C C . ASP A 1 82 ? -7.072 -5.336 10.677 1.00 94.38 82 ASP A C 1
ATOM 630 O O . ASP A 1 82 ? -6.352 -5.445 9.684 1.00 94.38 82 ASP A O 1
ATOM 634 N N . CYS A 1 83 ? -7.580 -4.150 11.034 1.00 97.25 83 CYS A N 1
ATOM 635 C CA . CYS A 1 83 ? -7.252 -2.933 10.301 1.00 97.25 83 CYS A CA 1
ATOM 636 C C . CYS A 1 83 ? -5.748 -2.616 10.369 1.00 97.25 83 CYS A C 1
ATOM 638 O O . CYS A 1 83 ? -5.162 -2.262 9.347 1.00 97.25 83 CYS A O 1
ATOM 640 N N . LEU A 1 84 ? -5.104 -2.738 11.535 1.00 97.25 84 LEU A N 1
ATOM 641 C CA . LEU A 1 84 ? -3.663 -2.494 11.661 1.00 97.25 84 LEU A CA 1
ATOM 642 C C . LEU A 1 84 ? -2.856 -3.400 10.722 1.00 97.25 84 LEU A C 1
ATOM 644 O O . LEU A 1 84 ? -1.996 -2.888 10.006 1.00 97.25 84 LEU A O 1
ATOM 648 N N . ASP A 1 85 ? -3.192 -4.689 10.652 1.00 96.88 85 ASP A N 1
ATOM 649 C CA . ASP A 1 85 ? -2.543 -5.647 9.749 1.00 96.88 85 ASP A CA 1
ATOM 650 C C . ASP A 1 85 ? -2.750 -5.277 8.267 1.00 96.88 85 ASP A C 1
ATOM 652 O O . ASP A 1 85 ? -1.821 -5.342 7.457 1.00 96.88 85 ASP A O 1
ATOM 656 N N . LEU A 1 86 ? -3.955 -4.831 7.893 1.00 98.50 86 LEU A N 1
ATOM 657 C CA . LEU A 1 86 ? -4.257 -4.379 6.529 1.00 98.50 86 LEU A CA 1
ATOM 658 C C . LEU A 1 86 ? -3.477 -3.113 6.144 1.00 98.50 86 LEU A C 1
ATOM 660 O O . LEU A 1 86 ? -2.986 -3.002 5.013 1.00 98.50 86 LEU A O 1
ATOM 664 N N . LEU A 1 87 ? -3.356 -2.147 7.057 1.00 98.50 87 LEU A N 1
ATOM 665 C CA . LEU A 1 87 ? -2.609 -0.911 6.812 1.00 98.50 87 LEU A CA 1
ATOM 666 C C . LEU A 1 87 ? -1.096 -1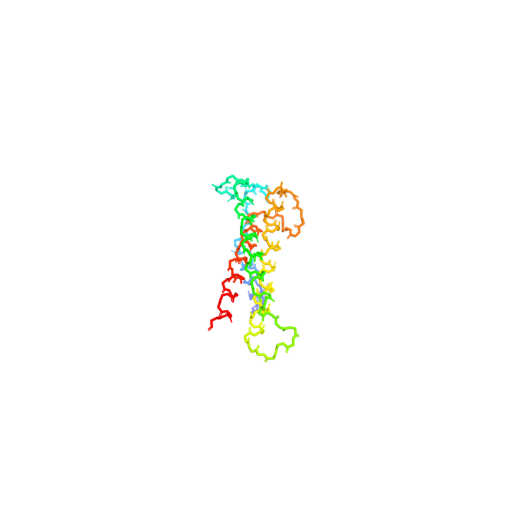.16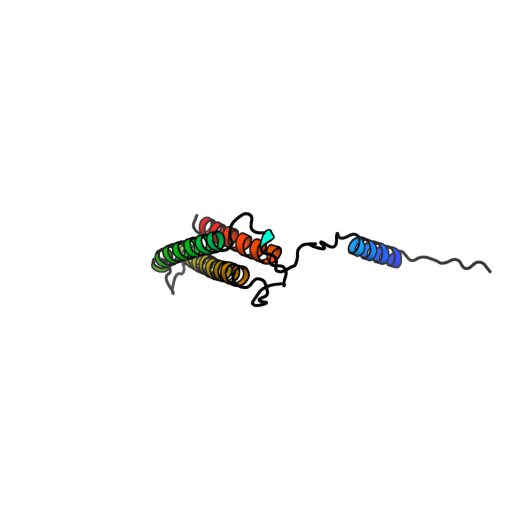4 6.754 1.00 98.50 87 LEU A C 1
ATOM 668 O O . LEU A 1 87 ? -0.424 -0.547 5.926 1.00 98.50 87 LEU A O 1
ATOM 672 N N . ASP A 1 88 ? -0.569 -2.080 7.568 1.00 98.06 88 ASP A N 1
ATOM 673 C CA . ASP A 1 88 ? 0.839 -2.495 7.525 1.00 98.06 88 ASP A CA 1
ATOM 674 C C . ASP A 1 88 ? 1.168 -3.201 6.201 1.00 98.06 88 ASP A C 1
ATOM 676 O O . ASP A 1 88 ? 2.071 -2.787 5.472 1.00 98.06 88 ASP A O 1
ATOM 680 N N . MET A 1 89 ? 0.325 -4.150 5.779 1.00 98.19 89 MET A N 1
ATOM 681 C CA . MET A 1 89 ? 0.445 -4.800 4.469 1.00 98.19 89 MET A CA 1
ATOM 682 C C . MET A 1 89 ? 0.384 -3.791 3.310 1.00 98.19 89 MET A C 1
ATOM 684 O O . MET A 1 89 ? 1.054 -3.955 2.287 1.00 98.19 89 MET A O 1
ATOM 688 N N . SER A 1 90 ? -0.419 -2.736 3.452 1.00 98.75 90 SER A N 1
ATOM 689 C CA . SER A 1 90 ? -0.492 -1.655 2.465 1.00 98.75 90 SER A CA 1
ATOM 690 C C . SER A 1 90 ? 0.807 -0.846 2.400 1.00 98.75 90 SER A C 1
ATOM 692 O O . SER A 1 90 ? 1.231 -0.458 1.311 1.00 98.75 90 SER A O 1
ATOM 694 N N . ALA A 1 91 ? 1.467 -0.606 3.536 1.00 98.50 91 ALA A N 1
ATOM 695 C CA . ALA A 1 91 ? 2.768 0.059 3.569 1.00 98.50 91 ALA A CA 1
ATOM 696 C C . ALA A 1 91 ? 3.844 -0.779 2.856 1.00 98.50 91 ALA A C 1
ATOM 698 O O . ALA A 1 91 ? 4.547 -0.246 1.996 1.00 98.50 91 ALA A O 1
ATOM 699 N N . ASP A 1 92 ? 3.889 -2.091 3.103 1.00 97.94 92 ASP A N 1
ATOM 700 C CA . ASP A 1 92 ? 4.797 -3.021 2.415 1.00 97.94 92 ASP A CA 1
ATOM 701 C C . ASP A 1 92 ? 4.603 -3.010 0.889 1.00 97.94 92 ASP A C 1
ATOM 703 O O . ASP A 1 92 ? 5.563 -2.946 0.116 1.00 97.94 92 ASP A O 1
ATOM 707 N N . GLN A 1 93 ? 3.349 -3.029 0.430 1.00 98.38 93 GLN A N 1
ATOM 708 C CA . GLN A 1 93 ? 3.018 -2.968 -0.997 1.00 98.38 93 GLN A CA 1
ATOM 709 C C . GLN A 1 93 ? 3.443 -1.636 -1.631 1.00 98.38 93 GLN A C 1
ATOM 711 O O . GLN A 1 93 ? 3.931 -1.619 -2.765 1.00 98.38 93 GLN A O 1
ATOM 716 N N . LEU A 1 94 ? 3.302 -0.518 -0.912 1.00 98.50 94 LEU A N 1
ATOM 717 C CA . LEU A 1 94 ? 3.800 0.787 -1.357 1.00 98.50 94 LEU A CA 1
ATOM 718 C C . LEU A 1 94 ? 5.332 0.815 -1.426 1.00 98.50 94 LEU A C 1
ATOM 720 O O . LEU A 1 94 ? 5.886 1.400 -2.360 1.00 98.50 94 LEU A O 1
ATOM 724 N N . ASP A 1 95 ? 6.028 0.146 -0.509 1.00 97.62 95 ASP A N 1
ATOM 725 C CA . ASP A 1 95 ? 7.482 0.004 -0.572 1.00 97.62 95 ASP A CA 1
ATOM 726 C C . ASP A 1 95 ? 7.929 -0.852 -1.766 1.00 97.62 95 ASP A C 1
ATOM 728 O O . ASP A 1 95 ? 8.893 -0.493 -2.455 1.00 97.62 95 ASP A O 1
ATOM 732 N N . TRP A 1 96 ? 7.199 -1.919 -2.108 1.00 96.75 96 TRP A N 1
ATOM 733 C CA . TRP A 1 96 ? 7.447 -2.689 -3.335 1.00 96.75 96 TRP A CA 1
ATOM 734 C C . TRP A 1 96 ? 7.233 -1.843 -4.590 1.00 96.75 96 TRP A C 1
ATOM 736 O O . TRP A 1 96 ? 8.084 -1.846 -5.482 1.00 96.75 96 TRP A O 1
ATOM 746 N N . ILE A 1 97 ? 6.159 -1.047 -4.634 1.00 96.12 97 ILE A N 1
ATOM 747 C CA . ILE A 1 97 ? 5.890 -0.075 -5.704 1.00 96.12 97 ILE A CA 1
ATOM 748 C C . ILE A 1 97 ? 7.069 0.891 -5.865 1.00 96.12 97 ILE A C 1
ATOM 750 O O . ILE A 1 97 ? 7.543 1.120 -6.982 1.00 96.12 97 ILE A O 1
ATOM 754 N N . ILE A 1 98 ? 7.570 1.452 -4.761 1.00 96.50 98 ILE A N 1
ATOM 755 C CA . ILE A 1 98 ? 8.700 2.385 -4.770 1.00 96.50 98 ILE A CA 1
ATOM 756 C C . ILE A 1 98 ? 9.973 1.694 -5.269 1.00 96.50 98 ILE A C 1
ATOM 758 O O . ILE A 1 98 ? 10.688 2.263 -6.099 1.00 96.50 98 ILE A O 1
ATOM 762 N N . SER A 1 99 ? 10.256 0.487 -4.778 1.00 95.19 99 SER A N 1
ATOM 763 C CA . SER A 1 99 ? 11.431 -0.298 -5.160 1.00 95.19 99 SER A CA 1
ATOM 764 C C . SER A 1 99 ? 11.417 -0.640 -6.651 1.00 95.19 99 SER A C 1
ATOM 766 O O . SER A 1 99 ? 12.356 -0.294 -7.370 1.00 95.19 99 SER A O 1
ATOM 768 N N . ALA A 1 100 ? 10.312 -1.202 -7.146 1.00 93.50 100 ALA A N 1
ATOM 769 C CA . ALA A 1 100 ? 10.145 -1.573 -8.549 1.00 93.50 100 ALA A CA 1
ATOM 770 C C . ALA A 1 100 ? 10.171 -0.352 -9.479 1.00 93.50 100 ALA A C 1
ATOM 772 O O . ALA A 1 100 ? 10.726 -0.410 -10.571 1.00 93.50 100 ALA A O 1
ATOM 773 N N . THR A 1 101 ? 9.647 0.793 -9.034 1.00 93.44 101 THR A N 1
ATOM 774 C CA . THR A 1 101 ? 9.723 2.032 -9.822 1.00 93.44 101 THR A CA 1
ATOM 775 C C . THR A 1 101 ? 11.160 2.556 -9.937 1.00 93.44 101 THR A C 1
ATOM 777 O O . THR A 1 101 ? 11.539 3.095 -10.976 1.00 93.44 101 THR A O 1
ATOM 780 N N . ARG A 1 102 ? 11.979 2.422 -8.883 1.00 92.00 102 ARG A N 1
ATOM 781 C CA . ARG A 1 102 ? 13.392 2.854 -8.890 1.00 92.00 102 ARG A CA 1
ATOM 782 C C . ARG A 1 102 ? 14.315 1.882 -9.608 1.00 92.00 102 ARG A C 1
ATOM 784 O O . ARG A 1 102 ? 15.299 2.316 -10.198 1.00 92.00 102 ARG A O 1
ATOM 791 N N . ASN A 1 103 ? 14.011 0.592 -9.539 1.00 89.88 103 ASN A N 1
ATOM 792 C CA . ASN A 1 103 ? 14.746 -0.464 -10.214 1.00 89.88 103 ASN A CA 1
ATOM 793 C C . ASN A 1 103 ? 13.779 -1.366 -11.000 1.00 89.88 103 ASN A C 1
ATOM 795 O O . ASN A 1 103 ? 13.495 -2.481 -10.559 1.00 89.88 103 ASN A O 1
ATOM 799 N N . PRO A 1 104 ? 13.310 -0.920 -12.183 1.00 84.62 104 PRO A N 1
ATOM 800 C CA . PRO A 1 104 ? 12.360 -1.668 -13.015 1.00 84.62 104 PRO A CA 1
ATOM 801 C C . PRO A 1 104 ? 12.836 -3.055 -13.442 1.00 84.62 104 PRO A C 1
ATOM 803 O O . PRO A 1 104 ? 12.033 -3.897 -13.816 1.00 84.62 104 PRO A O 1
ATOM 806 N N . THR A 1 105 ? 14.150 -3.281 -13.428 1.00 82.81 105 THR A N 1
ATOM 807 C CA . THR A 1 105 ? 14.778 -4.559 -13.783 1.00 82.81 105 THR A CA 1
ATOM 808 C C . THR A 1 105 ? 14.990 -5.486 -12.583 1.00 82.81 105 THR A C 1
ATOM 810 O O . THR A 1 105 ? 15.449 -6.618 -12.755 1.00 82.81 105 THR A O 1
ATOM 813 N N . GLY A 1 106 ? 14.710 -5.010 -11.366 1.00 79.12 106 GLY A N 1
ATOM 814 C CA . GLY A 1 106 ? 14.800 -5.793 -10.139 1.00 79.12 106 GLY A CA 1
ATOM 815 C C . GLY A 1 106 ? 13.719 -6.870 -10.082 1.00 79.12 106 GLY A C 1
ATOM 816 O O . GLY A 1 106 ? 12.603 -6.668 -10.546 1.00 79.12 106 GLY A O 1
ATOM 817 N N . LYS A 1 107 ? 14.050 -8.032 -9.511 1.00 70.88 107 LYS A N 1
ATOM 818 C CA . LYS A 1 107 ? 13.120 -9.171 -9.385 1.00 70.88 107 LYS A CA 1
ATOM 819 C C . LYS A 1 107 ? 12.574 -9.361 -7.973 1.00 70.88 107 LYS A C 1
ATOM 821 O O . LYS A 1 107 ? 11.857 -10.326 -7.720 1.00 70.88 107 LYS A O 1
ATOM 826 N N . ASP A 1 108 ? 12.910 -8.474 -7.046 1.00 74.00 108 ASP A N 1
ATOM 827 C CA . ASP A 1 108 ? 12.472 -8.609 -5.663 1.00 74.00 108 ASP A CA 1
ATOM 828 C C . ASP A 1 108 ? 10.950 -8.441 -5.598 1.00 74.00 108 ASP A C 1
ATOM 830 O O . ASP A 1 108 ? 10.420 -7.375 -5.896 1.00 74.00 108 ASP A O 1
ATOM 834 N N . LYS A 1 109 ? 10.250 -9.537 -5.271 1.00 83.94 109 LYS A N 1
ATOM 835 C CA . LYS A 1 109 ? 8.777 -9.654 -5.204 1.00 83.94 109 LYS A CA 1
ATOM 836 C C . LYS A 1 109 ? 8.021 -9.428 -6.528 1.00 83.94 109 LYS A C 1
ATOM 838 O O . LYS A 1 109 ? 6.811 -9.624 -6.549 1.00 83.94 109 LYS A O 1
ATOM 843 N N . SER A 1 110 ? 8.711 -9.084 -7.614 1.00 85.69 110 SER A N 1
ATOM 844 C CA . SER A 1 110 ? 8.146 -8.798 -8.940 1.00 85.69 110 SER A CA 1
ATOM 845 C C . SER A 1 110 ? 7.919 -10.065 -9.779 1.00 85.69 110 SER A C 1
ATOM 847 O O . SER A 1 110 ? 8.696 -11.020 -9.719 1.00 85.69 110 SER A O 1
ATOM 849 N N . THR A 1 111 ? 6.885 -10.054 -10.626 1.00 88.50 111 THR A N 1
ATOM 850 C CA . THR A 1 111 ? 6.632 -11.090 -11.646 1.00 88.50 111 THR A CA 1
ATOM 851 C C . THR A 1 111 ? 7.477 -10.903 -12.911 1.00 88.50 111 THR A C 1
ATOM 853 O O . THR A 1 111 ? 7.434 -11.728 -13.824 1.00 88.50 111 THR A O 1
ATOM 856 N N . GLY A 1 112 ? 8.251 -9.818 -12.977 1.00 85.44 112 GLY A N 1
ATOM 857 C CA . GLY A 1 112 ? 8.962 -9.377 -14.170 1.00 85.44 112 GLY A CA 1
ATOM 858 C C . GLY A 1 112 ? 8.086 -8.594 -15.146 1.00 85.44 112 GLY A C 1
ATOM 859 O O . GLY A 1 112 ? 8.576 -8.253 -16.213 1.00 85.44 112 GLY A O 1
ATOM 860 N N . ASN A 1 113 ? 6.821 -8.307 -14.816 1.00 88.62 113 ASN A N 1
ATOM 861 C CA . ASN A 1 113 ? 5.972 -7.374 -15.555 1.00 88.62 113 ASN A CA 1
ATOM 862 C C . ASN A 1 113 ? 5.630 -6.183 -14.657 1.00 88.62 113 ASN A C 1
ATOM 864 O O . ASN A 1 113 ? 4.667 -6.229 -13.886 1.00 88.62 113 ASN A O 1
ATOM 868 N N . LEU A 1 114 ? 6.391 -5.098 -14.806 1.00 90.31 114 LEU A N 1
ATOM 869 C CA . LEU A 1 114 ? 6.276 -3.916 -13.957 1.00 90.31 114 LEU A CA 1
ATOM 870 C C . LEU A 1 114 ? 4.850 -3.356 -13.924 1.00 90.31 114 LEU A C 1
ATOM 872 O O . LEU A 1 114 ? 4.317 -3.079 -12.856 1.00 90.31 114 LEU A O 1
ATOM 876 N N . SER A 1 115 ? 4.201 -3.211 -15.082 1.00 91.81 115 SER A N 1
ATOM 877 C CA . SER A 1 115 ? 2.852 -2.637 -15.137 1.00 91.81 115 SER A CA 1
ATOM 878 C C . SER A 1 115 ? 1.826 -3.496 -14.397 1.00 91.81 115 SER A C 1
ATOM 880 O O . SER A 1 115 ? 0.912 -2.948 -13.777 1.00 91.81 115 SER A O 1
ATOM 882 N N . SER A 1 116 ? 1.943 -4.822 -14.490 1.00 92.69 116 SER A N 1
ATOM 883 C CA . SER A 1 116 ? 1.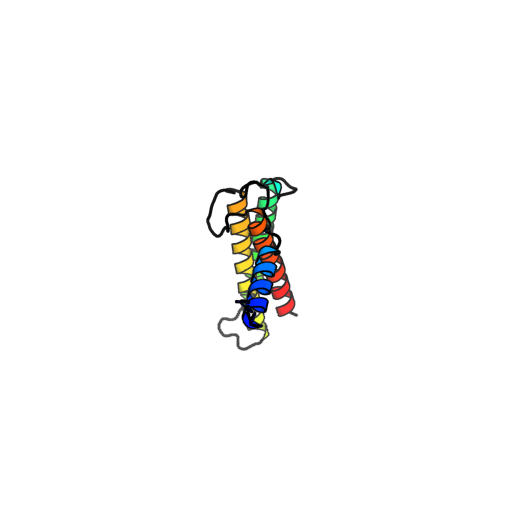055 -5.754 -13.794 1.00 92.69 116 SER A CA 1
ATOM 884 C C . SER A 1 116 ? 1.296 -5.723 -12.288 1.00 92.69 116 SER A C 1
ATOM 886 O O . SER A 1 116 ? 0.337 -5.674 -11.517 1.00 92.69 116 SER A O 1
ATOM 888 N N . ASP A 1 117 ? 2.561 -5.700 -11.875 1.00 93.69 117 ASP A N 1
ATOM 889 C CA . ASP A 1 117 ? 2.956 -5.674 -10.468 1.00 93.69 117 ASP A CA 1
ATOM 890 C C . ASP A 1 117 ? 2.493 -4.384 -9.787 1.00 93.69 117 ASP A C 1
ATOM 892 O O . ASP A 1 117 ? 1.759 -4.439 -8.800 1.00 93.69 117 ASP A O 1
ATOM 896 N N . LEU A 1 118 ? 2.810 -3.222 -10.374 1.00 95.44 118 LEU A N 1
ATOM 897 C CA . LEU A 1 118 ? 2.389 -1.920 -9.850 1.00 95.44 118 LEU A CA 1
ATOM 898 C C . LEU A 1 118 ? 0.865 -1.824 -9.736 1.00 95.44 118 LEU A C 1
ATOM 900 O O . LEU A 1 118 ? 0.351 -1.340 -8.730 1.00 95.44 118 LEU A O 1
ATOM 904 N N . ARG A 1 119 ? 0.129 -2.309 -10.745 1.00 95.44 119 ARG A N 1
ATOM 905 C CA . ARG A 1 119 ? -1.338 -2.325 -10.712 1.00 95.44 119 ARG A CA 1
ATOM 906 C C . ARG A 1 119 ? -1.866 -3.237 -9.609 1.00 95.44 119 ARG A C 1
ATOM 908 O O . ARG A 1 119 ? -2.824 -2.862 -8.937 1.00 95.44 119 ARG A O 1
ATOM 915 N N . THR A 1 120 ? -1.273 -4.412 -9.437 1.00 96.88 120 THR A N 1
ATOM 916 C CA . THR A 1 120 ? -1.701 -5.400 -8.439 1.00 96.88 120 THR A CA 1
ATOM 917 C C . THR A 1 120 ? -1.488 -4.867 -7.030 1.00 96.88 120 THR A C 1
ATOM 919 O O . THR A 1 120 ? -2.440 -4.810 -6.256 1.00 96.88 120 THR A O 1
ATOM 922 N N . TRP A 1 121 ? -0.278 -4.402 -6.719 1.00 98.06 121 TRP A N 1
ATOM 923 C CA . TRP A 1 121 ? 0.043 -3.849 -5.406 1.00 98.06 121 TRP A CA 1
ATOM 924 C C . TRP A 1 121 ? -0.777 -2.601 -5.101 1.00 98.06 121 TRP A C 1
ATOM 926 O O . TRP A 1 121 ? -1.334 -2.498 -4.019 1.00 98.06 121 TRP A O 1
ATOM 936 N N . LEU A 1 122 ? -0.948 -1.688 -6.062 1.00 97.56 122 LEU A N 1
ATOM 937 C CA . LEU A 1 122 ? -1.738 -0.480 -5.820 1.00 97.56 122 LEU A CA 1
ATOM 938 C C . LEU A 1 122 ? -3.225 -0.795 -5.610 1.00 97.56 122 LEU A C 1
ATOM 940 O O . LEU A 1 122 ? -3.878 -0.156 -4.791 1.00 97.56 122 LEU A O 1
ATOM 944 N N . SER A 1 123 ? -3.764 -1.784 -6.328 1.00 98.31 123 SER A N 1
ATOM 945 C CA . SER A 1 123 ? -5.145 -2.234 -6.111 1.00 98.31 123 SER A CA 1
ATOM 946 C C . SER A 1 123 ? -5.311 -2.848 -4.722 1.00 98.31 123 SER A C 1
ATOM 948 O O . SER A 1 123 ? -6.307 -2.580 -4.059 1.00 98.31 123 SER A O 1
ATOM 950 N N . ALA A 1 124 ? -4.328 -3.628 -4.269 1.00 98.19 124 ALA A N 1
ATOM 951 C CA . ALA A 1 124 ? -4.336 -4.216 -2.937 1.00 98.19 124 ALA A CA 1
ATOM 952 C C . ALA A 1 124 ? -4.241 -3.149 -1.832 1.00 98.19 124 ALA A C 1
ATOM 954 O O . ALA A 1 124 ? -5.013 -3.230 -0.885 1.00 98.19 124 ALA A O 1
ATOM 955 N N . VAL A 1 125 ? -3.429 -2.095 -1.995 1.00 98.56 125 VAL A N 1
ATOM 956 C CA . VAL A 1 125 ? -3.387 -0.948 -1.063 1.00 98.56 125 VAL A CA 1
ATOM 957 C C . VAL A 1 125 ? -4.776 -0.333 -0.900 1.00 98.56 125 VAL A C 1
ATOM 959 O O . VAL A 1 125 ? -5.232 -0.126 0.221 1.00 98.56 125 VAL A O 1
ATOM 962 N N . LEU A 1 126 ? -5.465 -0.066 -2.014 1.00 98.31 126 LEU A N 1
ATOM 963 C CA . LEU A 1 126 ? -6.800 0.532 -1.985 1.00 98.31 126 LEU A CA 1
ATOM 964 C C . LEU A 1 126 ? -7.811 -0.385 -1.290 1.00 98.31 126 LEU A C 1
ATOM 966 O O . LEU A 1 126 ? -8.513 0.064 -0.389 1.00 98.31 126 LEU A O 1
ATOM 970 N N . VAL A 1 127 ? -7.845 -1.668 -1.660 1.00 98.44 127 VAL A N 1
ATOM 971 C CA . VAL A 1 127 ? -8.768 -2.647 -1.064 1.00 98.44 127 VAL A CA 1
ATOM 972 C C . VAL A 1 127 ? -8.494 -2.831 0.425 1.00 98.44 127 VAL A C 1
ATOM 974 O O . VAL A 1 127 ? -9.423 -2.775 1.218 1.00 98.44 127 VAL A O 1
ATOM 977 N N . ASN A 1 128 ? -7.234 -2.976 0.828 1.00 98.50 128 ASN A N 1
ATOM 978 C CA . ASN A 1 128 ? -6.863 -3.123 2.232 1.00 98.50 128 ASN A CA 1
ATOM 979 C C . ASN A 1 128 ? -7.294 -1.903 3.059 1.00 98.50 128 ASN A C 1
ATOM 981 O O . ASN A 1 128 ? -7.828 -2.057 4.158 1.00 98.50 128 ASN A O 1
ATOM 985 N N . THR A 1 129 ? -7.102 -0.689 2.529 1.00 97.94 129 THR A N 1
ATOM 986 C CA . THR A 1 129 ? -7.546 0.537 3.210 1.00 97.94 129 THR A CA 1
ATOM 987 C C . THR A 1 129 ? -9.067 0.626 3.315 1.00 97.94 129 THR A C 1
ATOM 989 O O . THR A 1 129 ? -9.571 1.024 4.363 1.00 97.94 129 THR A O 1
ATOM 992 N N . ASP A 1 130 ? -9.796 0.213 2.277 1.00 98.06 130 ASP A N 1
ATOM 993 C CA . ASP A 1 130 ? -11.261 0.217 2.250 1.00 98.06 130 ASP A CA 1
ATOM 994 C C . ASP A 1 130 ? -11.834 -0.821 3.224 1.00 98.06 130 ASP A C 1
ATOM 996 O O . ASP A 1 130 ? -12.637 -0.488 4.089 1.00 98.06 130 ASP A O 1
ATOM 1000 N N . THR A 1 131 ? -11.310 -2.050 3.202 1.00 97.31 131 THR A N 1
ATOM 1001 C CA . THR A 1 131 ? -11.689 -3.116 4.141 1.00 97.31 131 THR A CA 1
ATOM 1002 C C . THR A 1 131 ? -11.392 -2.743 5.595 1.00 97.31 131 THR A C 1
ATOM 1004 O O . THR A 1 131 ? -12.201 -3.048 6.470 1.00 97.31 131 THR A O 1
ATOM 1007 N N . CYS A 1 132 ? -10.280 -2.050 5.881 1.00 97.62 132 CYS A N 1
ATOM 1008 C CA . CYS A 1 132 ? -10.046 -1.503 7.222 1.00 97.62 132 CYS A CA 1
ATOM 1009 C C . CYS A 1 132 ? -11.185 -0.552 7.634 1.00 97.62 132 CYS A C 1
ATOM 1011 O O . CYS A 1 132 ? -11.710 -0.665 8.741 1.00 97.62 132 CYS A O 1
ATOM 1013 N N . ILE A 1 133 ? -11.570 0.382 6.759 1.00 96.69 133 ILE A N 1
ATOM 1014 C CA . ILE A 1 133 ? -12.627 1.357 7.051 1.00 96.69 133 ILE A CA 1
ATOM 1015 C C . ILE A 1 133 ? -13.967 0.645 7.264 1.00 96.69 133 ILE A C 1
ATOM 1017 O O . ILE A 1 133 ? -14.653 0.945 8.238 1.00 96.69 133 ILE A O 1
ATOM 1021 N N . GLU A 1 134 ? -14.323 -0.304 6.398 1.00 96.25 134 GLU A N 1
ATOM 1022 C CA . GLU A 1 134 ? -15.549 -1.103 6.508 1.00 96.25 134 GLU A CA 1
ATOM 1023 C C . GLU A 1 134 ? -15.595 -1.928 7.801 1.00 96.25 134 GLU A C 1
ATOM 1025 O O . GLU A 1 134 ? -16.643 -2.017 8.433 1.00 96.25 134 GLU A O 1
ATOM 1030 N N . GLY A 1 135 ? -14.467 -2.498 8.234 1.00 92.31 135 GLY A N 1
ATOM 1031 C CA . GLY A 1 135 ? -14.388 -3.285 9.468 1.00 92.31 135 GLY A CA 1
ATOM 1032 C C . GLY A 1 135 ? -14.617 -2.471 10.746 1.00 92.31 135 GLY A C 1
ATOM 1033 O O . GLY A 1 135 ? -14.990 -3.041 11.773 1.00 92.31 135 GLY A O 1
ATOM 1034 N N . LEU A 1 136 ? -14.405 -1.151 10.688 1.00 91.31 136 LEU A N 1
ATOM 1035 C CA . LEU A 1 136 ? -14.579 -0.224 11.810 1.00 91.31 136 LEU A CA 1
ATOM 1036 C C . LEU A 1 136 ? -15.974 0.435 11.870 1.00 91.31 136 LEU A C 1
ATOM 1038 O O . LEU A 1 136 ? -16.240 1.151 12.839 1.00 91.31 136 LEU A O 1
ATOM 1042 N N . GLN A 1 137 ? -16.837 0.228 10.866 1.00 86.94 137 GLN A N 1
ATOM 1043 C CA . GLN A 1 137 ? -18.232 0.706 10.837 1.00 86.94 137 GLN A CA 1
ATOM 1044 C C . GLN A 1 137 ? -19.182 -0.245 11.581 1.00 86.94 137 GLN A C 1
ATOM 1046 O O . GLN A 1 137 ? -20.098 0.276 12.258 1.00 86.94 137 GLN A O 1
#